Protein AF-A0A950PFK2-F1 (afdb_monomer_lite)

Sequence (98 aa):
MTRTTAALQASEPLFEVSGSAAPLPAPGLSPQDAFIDEACRTLRLPTMRARFMELAEAARAHKYSYKQFLADLLRVECDEREVRRMMRLVRAAKFPRP

pLDDT: mean 82.31, std 20.14, range [37.66, 98.19]

Radius of gyration: 21.43 Å; chains: 1; bounding box: 74×29×62 Å

Secondary structure (DSSP, 8-state):
-------------S----S-----PPTT--HHHHHHHHHHHHTT-HHHHHHHHHHHHHHHHTT--HHHHHHHHHHHHHHHHHHHHHHHHHHHTTPPP-

Structure (mmCIF, N/CA/C/O backbone):
data_AF-A0A950PFK2-F1
#
_entry.id   AF-A0A950PFK2-F1
#
loop_
_atom_site.group_PDB
_atom_site.id
_atom_site.type_symbol
_atom_site.label_atom_id
_atom_site.label_alt_id
_atom_site.label_comp_id
_atom_site.label_asym_id
_atom_site.label_entity_id
_atom_site.label_seq_id
_atom_site.pdbx_PDB_ins_code
_atom_site.Cartn_x
_atom_site.Cartn_y
_atom_site.Cartn_z
_atom_site.occupancy
_atom_site.B_iso_or_equiv
_atom_site.auth_seq_id
_atom_site.auth_comp_id
_atom_site.auth_asym_id
_atom_site.auth_atom_id
_atom_site.pdbx_PDB_model_num
ATOM 1 N N . MET A 1 1 ? 41.198 2.611 -42.142 1.00 46.41 1 MET A N 1
ATOM 2 C CA . MET A 1 1 ? 41.870 2.415 -40.837 1.00 46.41 1 MET A CA 1
ATOM 3 C C . MET A 1 1 ? 41.368 3.549 -39.954 1.00 46.41 1 MET A C 1
ATOM 5 O O . MET A 1 1 ? 41.585 4.676 -40.347 1.00 46.41 1 MET A O 1
ATOM 9 N N . THR A 1 2 ? 40.564 3.399 -38.908 1.00 37.66 2 THR A N 1
ATOM 10 C CA . THR A 1 2 ? 40.299 2.322 -37.943 1.00 37.66 2 THR A CA 1
ATOM 11 C C . THR A 1 2 ? 38.800 2.331 -37.593 1.00 37.66 2 THR A C 1
ATOM 13 O O . THR A 1 2 ? 38.176 3.387 -37.534 1.00 37.66 2 THR A O 1
ATOM 16 N N . ARG A 1 3 ? 38.191 1.148 -37.433 1.00 38.16 3 ARG A N 1
ATOM 17 C CA . ARG A 1 3 ? 36.788 1.013 -37.016 1.00 38.16 3 ARG A CA 1
ATOM 18 C C . ARG A 1 3 ? 36.645 1.399 -35.549 1.00 38.16 3 ARG A C 1
ATOM 20 O O . ARG A 1 3 ? 37.353 0.877 -34.697 1.00 38.16 3 ARG A O 1
ATOM 27 N N . THR A 1 4 ? 35.662 2.248 -35.302 1.00 47.50 4 THR A N 1
ATOM 28 C CA . THR A 1 4 ? 34.966 2.447 -34.036 1.00 47.50 4 THR A CA 1
ATOM 29 C C . THR A 1 4 ? 34.529 1.113 -33.431 1.00 47.50 4 THR A C 1
ATOM 31 O O . THR A 1 4 ? 33.744 0.387 -34.036 1.00 47.50 4 THR A O 1
ATOM 34 N N . THR A 1 5 ? 34.975 0.828 -32.212 1.00 45.16 5 THR A N 1
ATOM 35 C CA . THR A 1 5 ? 34.327 -0.133 -31.310 1.00 45.16 5 THR A CA 1
ATOM 36 C C . THR A 1 5 ? 34.235 0.506 -29.935 1.00 45.16 5 THR A C 1
ATOM 38 O O . THR A 1 5 ? 35.132 0.373 -29.106 1.00 45.16 5 THR A O 1
ATOM 41 N N . ALA A 1 6 ? 33.144 1.239 -29.714 1.00 42.12 6 ALA A N 1
ATOM 42 C CA . ALA A 1 6 ? 32.667 1.547 -28.377 1.00 42.12 6 ALA A CA 1
ATOM 43 C C . ALA A 1 6 ? 32.117 0.238 -27.797 1.00 42.12 6 ALA A C 1
ATOM 45 O O . ALA A 1 6 ? 31.006 -0.184 -28.121 1.00 42.12 6 ALA A O 1
ATOM 46 N N . ALA A 1 7 ? 32.945 -0.456 -27.021 1.00 44.84 7 ALA A N 1
ATOM 47 C CA . ALA A 1 7 ? 32.514 -1.600 -26.243 1.00 44.84 7 ALA A CA 1
ATOM 48 C C . ALA A 1 7 ? 31.564 -1.096 -25.150 1.00 44.84 7 ALA A C 1
ATOM 50 O O . ALA A 1 7 ? 31.982 -0.471 -24.180 1.00 44.84 7 ALA A O 1
ATOM 51 N N . LEU A 1 8 ? 30.273 -1.294 -25.415 1.00 49.69 8 LEU A N 1
ATOM 52 C CA . LEU A 1 8 ? 29.213 -1.656 -24.481 1.00 49.69 8 LEU A CA 1
ATOM 53 C C . LEU A 1 8 ? 29.620 -1.532 -22.999 1.00 49.69 8 LEU A C 1
ATOM 55 O O . LEU A 1 8 ? 30.195 -2.453 -22.422 1.00 49.69 8 LEU A O 1
ATOM 59 N N . GLN A 1 9 ? 29.290 -0.394 -22.382 1.00 46.47 9 GLN A N 1
ATOM 60 C CA . GLN A 1 9 ? 29.175 -0.309 -20.930 1.00 46.47 9 GLN A CA 1
ATOM 61 C C . GLN A 1 9 ? 28.111 -1.324 -20.511 1.00 46.47 9 GLN A C 1
ATOM 63 O O . GLN A 1 9 ? 26.917 -1.103 -20.715 1.00 46.47 9 GLN A O 1
ATOM 68 N N . ALA A 1 10 ? 28.552 -2.455 -19.964 1.00 49.09 10 ALA A N 1
ATOM 69 C CA . ALA A 1 10 ? 27.714 -3.265 -19.106 1.00 49.09 10 ALA A CA 1
ATOM 70 C C . ALA A 1 10 ? 27.257 -2.336 -17.978 1.00 49.09 10 ALA A C 1
ATOM 72 O O . ALA A 1 10 ? 28.059 -1.864 -17.175 1.00 49.09 10 ALA A O 1
ATOM 73 N N . SER A 1 11 ? 25.982 -1.967 -18.006 1.00 56.03 11 SER A N 1
ATOM 74 C CA . SER A 1 11 ? 25.346 -1.250 -16.918 1.00 56.03 11 SER A CA 1
ATOM 75 C C . SER A 1 11 ? 25.355 -2.177 -15.709 1.00 56.03 11 SER A C 1
ATOM 77 O O . SER A 1 11 ? 24.517 -3.074 -15.611 1.00 56.03 11 SER A O 1
ATOM 79 N N . GLU A 1 12 ? 26.339 -1.980 -14.837 1.00 57.91 12 GLU A N 1
ATOM 80 C CA . GLU A 1 12 ? 26.338 -2.464 -13.460 1.00 57.91 12 GLU A CA 1
ATOM 81 C C . GLU A 1 12 ? 24.928 -2.276 -12.873 1.00 57.91 12 GLU A C 1
ATOM 83 O O . GLU A 1 12 ? 24.366 -1.174 -12.975 1.00 57.91 12 GLU A O 1
ATOM 88 N N . PRO A 1 13 ? 24.297 -3.311 -12.297 1.00 47.31 13 PRO A N 1
ATOM 89 C CA . PRO A 1 13 ? 23.014 -3.121 -11.653 1.00 47.31 13 PRO A CA 1
ATOM 90 C C . PRO A 1 13 ? 23.242 -2.238 -10.422 1.00 47.31 13 PRO A C 1
ATOM 92 O O . PRO A 1 13 ? 23.874 -2.650 -9.457 1.00 47.31 13 PRO A O 1
ATOM 95 N N . LEU A 1 14 ? 22.680 -1.026 -10.427 1.00 51.69 14 LEU A N 1
ATOM 96 C CA . LEU A 1 14 ? 22.691 -0.073 -9.300 1.00 51.69 14 LEU A CA 1
ATOM 97 C C . LEU A 1 14 ? 22.044 -0.613 -8.004 1.00 51.69 14 LEU A C 1
ATOM 99 O O . LEU A 1 14 ? 21.920 0.119 -7.024 1.00 51.69 14 LEU A O 1
ATOM 103 N N . PHE A 1 15 ? 21.606 -1.870 -7.988 1.00 48.50 15 PHE A N 1
ATOM 104 C CA . PHE A 1 15 ? 20.999 -2.513 -6.839 1.00 48.50 15 PHE A CA 1
ATOM 105 C C . PHE A 1 15 ? 21.428 -3.979 -6.783 1.00 48.50 15 PHE A C 1
ATOM 107 O O . PHE A 1 15 ? 20.750 -4.877 -7.283 1.00 48.50 15 PHE A O 1
ATOM 114 N N . GLU A 1 16 ? 22.585 -4.215 -6.174 1.00 46.66 16 GLU A N 1
ATOM 115 C CA . GLU A 1 16 ? 22.931 -5.528 -5.650 1.00 46.66 16 GLU A CA 1
ATOM 116 C C . GLU A 1 16 ? 21.945 -5.801 -4.502 1.00 46.66 16 GLU A C 1
ATOM 118 O O . GLU A 1 16 ? 22.063 -5.230 -3.415 1.00 46.66 16 GLU A O 1
ATOM 123 N N . VAL A 1 17 ? 20.896 -6.592 -4.764 1.00 52.41 17 VAL A N 1
ATOM 124 C CA . VAL A 1 17 ? 19.972 -7.081 -3.728 1.00 52.41 17 VAL A CA 1
ATOM 125 C C . VAL A 1 17 ? 20.776 -8.021 -2.832 1.00 52.41 17 VAL A C 1
ATOM 127 O O . VAL A 1 17 ? 20.765 -9.239 -2.996 1.00 52.41 17 VAL A O 1
ATOM 130 N N . SER A 1 18 ? 21.547 -7.453 -1.912 1.00 53.28 18 SER A N 1
ATOM 131 C CA . SER A 1 18 ? 22.234 -8.217 -0.887 1.00 53.28 18 SER A CA 1
ATOM 132 C C . SER A 1 18 ? 21.190 -8.653 0.133 1.00 53.28 18 SER A C 1
ATOM 134 O O . SER A 1 18 ? 20.719 -7.852 0.940 1.00 53.28 18 SER A O 1
ATOM 136 N N . GLY A 1 19 ? 20.779 -9.920 0.063 1.00 49.28 19 GLY A N 1
ATOM 137 C CA . GLY A 1 19 ? 20.002 -10.539 1.129 1.00 49.28 19 GLY A CA 1
ATOM 138 C C . GLY A 1 19 ? 19.003 -11.585 0.664 1.00 49.28 19 GLY A C 1
ATOM 139 O O . GLY A 1 19 ? 17.925 -11.251 0.187 1.00 49.28 19 GLY A O 1
ATOM 140 N N . SER A 1 20 ? 19.344 -12.838 0.969 1.00 51.00 20 SER A N 1
ATOM 141 C CA . SER A 1 20 ? 18.519 -14.043 0.868 1.00 51.00 20 SER A CA 1
ATOM 142 C C . SER A 1 20 ? 18.222 -14.496 -0.558 1.00 51.00 20 SER A C 1
ATOM 144 O O . SER A 1 20 ? 17.626 -13.774 -1.351 1.00 51.00 20 SER A O 1
ATOM 146 N N . ALA A 1 21 ? 18.610 -15.736 -0.864 1.00 54.59 21 ALA A N 1
ATOM 147 C CA . ALA A 1 21 ? 18.109 -16.454 -2.023 1.00 54.59 21 ALA A CA 1
ATOM 148 C C . ALA A 1 21 ? 16.577 -16.395 -1.974 1.00 54.59 21 ALA A C 1
ATOM 150 O O . ALA A 1 21 ? 15.951 -17.069 -1.153 1.00 54.59 21 ALA A O 1
ATOM 151 N N . ALA A 1 22 ? 15.990 -15.519 -2.794 1.00 55.94 22 ALA A N 1
ATOM 152 C CA . ALA A 1 22 ? 14.552 -15.447 -2.950 1.00 55.94 22 ALA A CA 1
ATOM 153 C C . ALA A 1 22 ? 14.062 -16.876 -3.231 1.00 55.94 22 ALA A C 1
ATOM 155 O O . ALA A 1 22 ? 14.705 -17.581 -4.021 1.00 55.94 22 ALA A O 1
ATOM 156 N N . PRO A 1 23 ? 12.985 -17.335 -2.567 1.00 60.53 23 PRO A N 1
ATOM 157 C CA . PRO A 1 23 ? 12.386 -18.625 -2.873 1.00 60.53 23 PRO A CA 1
ATOM 158 C C . PRO A 1 23 ? 12.257 -18.749 -4.388 1.00 60.53 23 PRO A C 1
ATOM 160 O O . PRO A 1 23 ? 11.841 -17.782 -5.032 1.00 60.53 23 PRO A O 1
ATOM 163 N N . LEU A 1 24 ? 12.665 -19.894 -4.949 1.00 61.66 24 LEU A N 1
ATOM 164 C CA . LEU A 1 24 ? 12.561 -20.132 -6.388 1.00 61.66 24 LEU A CA 1
ATOM 165 C C . LEU A 1 24 ? 11.159 -19.695 -6.836 1.00 61.66 24 LEU A C 1
ATOM 167 O O . LEU A 1 24 ? 10.179 -20.189 -6.263 1.00 61.66 24 LEU A O 1
ATOM 171 N N . PRO A 1 25 ? 11.045 -18.733 -7.770 1.00 62.62 25 PRO A N 1
ATOM 172 C CA . PRO A 1 25 ? 9.746 -18.228 -8.163 1.00 62.62 25 PRO A CA 1
ATOM 173 C C . PRO A 1 25 ? 8.920 -19.400 -8.686 1.00 62.62 25 PRO A C 1
ATOM 175 O O . PRO A 1 25 ? 9.424 -20.251 -9.426 1.00 62.62 25 PRO A O 1
ATOM 178 N N . ALA A 1 26 ? 7.650 -19.461 -8.283 1.00 64.12 26 ALA A N 1
ATOM 179 C CA . ALA A 1 26 ? 6.713 -20.394 -8.890 1.00 64.12 26 ALA A CA 1
ATOM 180 C C . ALA A 1 26 ? 6.761 -20.219 -10.422 1.00 64.12 26 ALA A C 1
ATOM 182 O O . ALA A 1 26 ? 6.927 -19.085 -10.892 1.00 64.12 26 ALA A O 1
ATOM 183 N N . PRO A 1 27 ? 6.646 -21.305 -11.209 1.00 61.94 27 PRO A N 1
ATOM 184 C CA . PRO A 1 27 ? 6.732 -21.215 -12.661 1.00 61.94 27 PRO A CA 1
ATOM 185 C C . PRO A 1 27 ? 5.719 -20.183 -13.179 1.00 61.94 27 PRO A C 1
ATOM 187 O O . PRO A 1 27 ? 4.516 -20.343 -12.989 1.00 61.94 27 PRO A O 1
ATOM 190 N N . GLY A 1 28 ? 6.227 -19.105 -13.786 1.00 70.56 28 GLY A N 1
ATOM 191 C CA . GLY A 1 28 ? 5.428 -17.990 -14.310 1.00 70.56 28 GLY A CA 1
ATOM 192 C C . GLY A 1 28 ? 5.607 -16.632 -13.615 1.00 70.56 28 GLY A C 1
ATOM 193 O O . GLY A 1 28 ? 5.115 -15.647 -14.157 1.00 70.56 28 GLY A O 1
ATOM 194 N N . LEU A 1 29 ?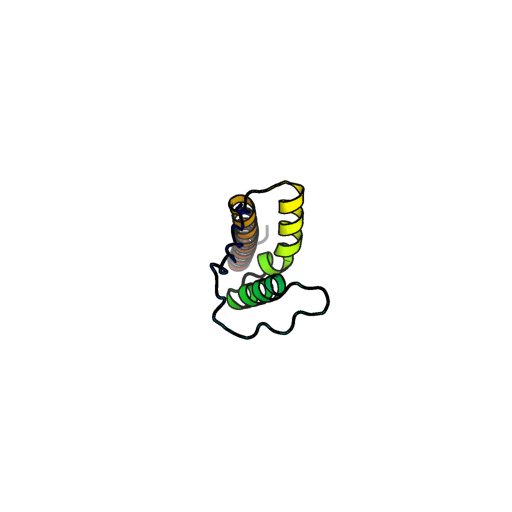 6.309 -16.535 -12.475 1.00 71.56 29 LEU A N 1
ATOM 195 C CA . LEU A 1 29 ? 6.610 -15.247 -11.819 1.00 71.56 29 LEU A CA 1
ATOM 196 C C . LEU A 1 29 ? 8.050 -14.789 -12.077 1.00 71.56 29 LEU A C 1
ATOM 198 O O . LEU A 1 29 ? 8.976 -15.603 -12.096 1.00 71.56 29 LEU A O 1
ATOM 202 N N . SER A 1 30 ? 8.256 -13.476 -12.224 1.00 86.94 30 SER A N 1
ATOM 203 C CA . SER A 1 30 ? 9.612 -12.927 -12.286 1.00 86.94 30 SER A CA 1
ATOM 204 C C . SER A 1 30 ? 10.286 -12.963 -10.901 1.00 86.94 30 SER A C 1
ATOM 206 O O . SER A 1 30 ? 9.597 -12.917 -9.874 1.00 86.94 30 SER A O 1
ATOM 208 N N . PRO A 1 31 ? 11.631 -13.006 -10.823 1.00 88.00 31 PRO A N 1
ATOM 209 C CA . PRO A 1 31 ? 12.346 -12.876 -9.551 1.00 88.00 31 PRO A CA 1
ATOM 210 C C . PRO A 1 31 ? 11.992 -11.586 -8.795 1.00 88.00 31 PRO A C 1
ATOM 212 O O . PRO A 1 31 ? 11.971 -11.576 -7.565 1.00 88.00 31 PRO A O 1
ATOM 215 N N . GLN A 1 32 ? 11.681 -10.508 -9.522 1.00 90.12 32 GLN A N 1
ATOM 216 C CA . GLN A 1 32 ? 11.240 -9.244 -8.938 1.00 90.12 32 GLN A CA 1
ATOM 217 C C . GLN A 1 32 ? 9.869 -9.387 -8.268 1.00 90.12 32 GLN A C 1
ATOM 219 O O . GLN A 1 32 ? 9.700 -8.914 -7.148 1.00 90.12 32 GLN A O 1
ATOM 224 N N . ASP A 1 33 ? 8.919 -10.087 -8.894 1.00 91.69 33 ASP A N 1
ATOM 225 C CA . ASP A 1 33 ? 7.582 -10.303 -8.323 1.00 91.69 33 ASP A CA 1
ATOM 226 C C . ASP A 1 33 ? 7.647 -11.145 -7.046 1.00 91.69 33 ASP A C 1
ATOM 228 O O . ASP A 1 33 ? 6.978 -10.834 -6.060 1.00 91.69 33 ASP A O 1
ATOM 232 N N . ALA A 1 34 ? 8.495 -12.179 -7.035 1.00 90.81 34 ALA A N 1
ATOM 233 C CA . ALA A 1 34 ? 8.725 -13.005 -5.851 1.00 90.81 34 ALA A CA 1
ATOM 234 C C . ALA A 1 34 ? 9.335 -12.193 -4.696 1.00 90.81 34 ALA A C 1
ATOM 236 O O . ALA A 1 34 ? 8.899 -12.316 -3.550 1.00 90.81 34 ALA A O 1
ATOM 237 N N . PHE A 1 35 ? 10.305 -11.324 -4.996 1.00 93.62 35 PHE A N 1
ATOM 238 C CA . PHE A 1 35 ? 10.888 -10.422 -4.004 1.00 93.62 35 PHE A CA 1
ATOM 239 C C . PHE A 1 35 ? 9.864 -9.409 -3.474 1.00 93.62 35 PHE A C 1
ATOM 241 O O . PHE A 1 35 ? 9.794 -9.192 -2.266 1.00 93.62 35 PHE A O 1
ATOM 248 N N . ILE A 1 36 ? 9.044 -8.814 -4.348 1.00 94.25 36 ILE A N 1
ATOM 249 C CA . ILE A 1 36 ? 7.988 -7.871 -3.951 1.00 94.25 36 ILE A CA 1
ATOM 250 C C . ILE A 1 36 ? 6.973 -8.559 -3.035 1.00 94.25 36 ILE A C 1
ATOM 252 O O . ILE A 1 36 ? 6.629 -8.006 -1.990 1.00 94.25 36 ILE A O 1
ATOM 256 N N . ASP A 1 37 ? 6.516 -9.763 -3.385 1.00 94.56 37 ASP A N 1
ATOM 257 C CA . ASP A 1 37 ? 5.585 -10.546 -2.568 1.00 94.56 37 ASP A CA 1
ATOM 258 C C . ASP A 1 37 ? 6.158 -10.815 -1.165 1.00 94.56 37 ASP A C 1
ATOM 260 O O . ASP A 1 37 ? 5.479 -10.575 -0.160 1.00 94.56 37 ASP A O 1
ATOM 264 N N . GLU A 1 38 ? 7.426 -11.226 -1.078 1.00 95.50 38 GLU A N 1
ATOM 265 C CA . GLU A 1 38 ? 8.097 -11.495 0.196 1.00 95.50 38 GLU A CA 1
ATOM 266 C C . GLU A 1 38 ? 8.349 -10.229 1.030 1.00 95.50 38 GLU A C 1
ATOM 268 O O . GLU A 1 38 ? 8.062 -10.194 2.234 1.00 95.50 38 GLU A O 1
ATOM 273 N N . ALA A 1 39 ? 8.797 -9.143 0.397 1.00 95.81 39 ALA A N 1
ATOM 274 C CA . ALA A 1 39 ? 8.941 -7.845 1.047 1.00 95.81 39 ALA A CA 1
ATOM 275 C C . ALA A 1 39 ? 7.594 -7.353 1.600 1.00 95.81 39 ALA A C 1
ATOM 277 O O . ALA A 1 39 ? 7.518 -6.871 2.734 1.00 95.81 39 ALA A O 1
ATOM 278 N N . CYS A 1 40 ? 6.503 -7.538 0.850 1.00 97.19 40 CYS A N 1
ATOM 279 C CA . CYS A 1 40 ? 5.168 -7.166 1.303 1.00 97.19 40 CYS A CA 1
ATOM 280 C C . CYS A 1 40 ? 4.687 -8.022 2.486 1.00 97.19 40 CYS A C 1
ATOM 282 O O . CYS A 1 40 ? 3.999 -7.494 3.364 1.00 97.19 40 CYS A O 1
ATOM 284 N N . ARG A 1 41 ? 5.057 -9.311 2.568 1.00 96.56 41 ARG A N 1
ATOM 285 C CA . ARG A 1 41 ? 4.804 -10.129 3.771 1.00 96.56 41 ARG A CA 1
ATOM 286 C C . ARG A 1 41 ? 5.561 -9.582 4.978 1.00 96.56 41 ARG A C 1
ATOM 288 O O . ARG A 1 41 ? 4.944 -9.335 6.015 1.00 96.56 41 ARG A O 1
ATOM 295 N N . THR A 1 42 ? 6.861 -9.336 4.819 1.00 97.69 42 THR A N 1
ATOM 296 C CA . THR A 1 42 ? 7.749 -8.822 5.876 1.00 97.69 42 THR A CA 1
ATOM 297 C C . THR A 1 42 ? 7.254 -7.483 6.431 1.00 97.69 42 THR A C 1
ATOM 299 O O . THR A 1 42 ? 7.127 -7.309 7.643 1.00 97.69 42 THR A O 1
ATOM 302 N N . LEU A 1 43 ? 6.888 -6.553 5.546 1.00 97.06 43 LEU A N 1
ATOM 303 C CA . LEU A 1 43 ? 6.410 -5.213 5.904 1.00 97.06 43 LEU A CA 1
ATOM 304 C C . LEU A 1 43 ? 4.919 -5.167 6.268 1.00 97.06 43 LEU A C 1
ATOM 306 O O . LEU A 1 43 ? 4.401 -4.117 6.656 1.00 97.06 43 LEU A O 1
ATOM 310 N N . ARG A 1 44 ? 4.217 -6.303 6.167 1.00 97.06 44 ARG A N 1
ATOM 311 C CA . ARG A 1 44 ? 2.774 -6.426 6.407 1.00 97.06 44 ARG A CA 1
ATOM 312 C C . ARG A 1 44 ? 1.962 -5.463 5.538 1.00 97.06 44 ARG A C 1
ATOM 314 O O . ARG A 1 44 ? 1.113 -4.741 6.057 1.00 97.06 44 ARG A O 1
ATOM 321 N N . LEU A 1 45 ? 2.203 -5.458 4.230 1.00 97.62 45 LEU A N 1
ATOM 322 C CA . LEU A 1 45 ? 1.495 -4.647 3.231 1.00 97.62 45 LEU A CA 1
ATOM 323 C C . LEU A 1 45 ? 0.490 -5.519 2.448 1.00 97.62 45 LEU A C 1
ATOM 325 O O . LEU A 1 45 ? 0.744 -5.865 1.292 1.00 97.62 45 LEU A O 1
ATOM 329 N N . PRO A 1 46 ? -0.610 -5.989 3.076 1.00 96.88 46 PRO A N 1
ATOM 330 C CA . PRO A 1 46 ? -1.494 -6.986 2.478 1.00 96.88 46 PRO A CA 1
ATOM 331 C C . PRO A 1 46 ? -2.226 -6.488 1.230 1.00 96.88 46 PRO A C 1
ATOM 333 O O . PRO A 1 46 ? -2.475 -7.292 0.334 1.00 96.88 46 PRO A O 1
ATOM 336 N N . THR A 1 47 ? -2.579 -5.202 1.159 1.00 97.75 47 THR A N 1
ATOM 337 C CA . THR A 1 47 ? -3.344 -4.662 0.032 1.00 97.75 47 THR A CA 1
ATOM 338 C C . THR A 1 47 ? -2.435 -4.482 -1.177 1.00 97.75 47 THR A C 1
ATOM 340 O O . THR A 1 47 ? -2.769 -4.948 -2.263 1.00 97.75 47 THR A O 1
ATOM 343 N N . MET A 1 48 ? -1.245 -3.905 -0.984 1.00 96.94 48 MET A N 1
ATOM 344 C CA . MET A 1 48 ? -0.215 -3.847 -2.028 1.00 96.94 48 MET A CA 1
ATOM 345 C C . MET A 1 48 ? 0.148 -5.242 -2.535 1.00 96.94 48 MET A C 1
ATOM 347 O O . MET A 1 48 ? 0.141 -5.460 -3.744 1.00 96.94 48 MET A O 1
ATOM 351 N N . ARG A 1 49 ? 0.379 -6.209 -1.635 1.00 96.12 49 ARG A N 1
ATOM 352 C CA . ARG A 1 49 ? 0.689 -7.601 -2.004 1.00 96.12 49 ARG A CA 1
ATOM 353 C C . ARG A 1 49 ? -0.352 -8.209 -2.944 1.00 96.12 49 ARG A C 1
ATOM 355 O O . ARG A 1 49 ? 0.004 -8.929 -3.866 1.00 96.12 49 ARG A O 1
ATOM 362 N N . ALA A 1 50 ? -1.632 -7.928 -2.709 1.00 96.44 50 ALA A N 1
ATOM 363 C CA . ALA A 1 50 ? -2.722 -8.465 -3.516 1.00 96.44 50 ALA A CA 1
ATOM 364 C C . ALA A 1 50 ? -2.914 -7.741 -4.860 1.00 96.44 50 ALA A C 1
ATOM 366 O O . ALA A 1 50 ? -3.520 -8.309 -5.763 1.00 96.44 50 ALA A O 1
ATOM 367 N N . ARG A 1 51 ? -2.449 -6.490 -4.993 1.00 95.88 51 ARG A N 1
ATOM 368 C CA . ARG A 1 51 ? -2.808 -5.605 -6.118 1.00 95.88 51 ARG A CA 1
ATOM 369 C C . ARG A 1 51 ? -1.627 -5.145 -6.975 1.00 95.88 51 ARG A C 1
ATOM 371 O O . ARG A 1 51 ? -1.860 -4.549 -8.022 1.00 95.88 51 ARG A O 1
ATOM 378 N N . PHE A 1 52 ? -0.376 -5.386 -6.575 1.00 95.75 52 PHE A N 1
ATOM 379 C CA . PHE A 1 52 ? 0.774 -4.771 -7.252 1.00 95.75 52 PHE A CA 1
ATOM 380 C C . PHE A 1 52 ? 0.917 -5.169 -8.726 1.00 95.75 52 PHE A C 1
ATOM 382 O O . PHE A 1 52 ? 1.264 -4.314 -9.536 1.00 95.75 52 PHE A O 1
ATOM 389 N N . MET A 1 53 ? 0.600 -6.418 -9.081 1.00 94.81 53 MET A N 1
ATOM 390 C CA . MET A 1 53 ? 0.641 -6.897 -10.469 1.00 94.81 53 MET A CA 1
ATOM 391 C C . MET A 1 53 ? -0.377 -6.166 -11.350 1.00 94.81 53 MET A C 1
ATOM 393 O O . MET A 1 53 ? -0.024 -5.628 -12.397 1.00 94.81 53 MET A O 1
ATOM 397 N N . GLU A 1 54 ? -1.622 -6.065 -10.880 1.00 94.94 54 GLU A N 1
ATOM 398 C CA . GLU A 1 54 ? -2.698 -5.342 -11.569 1.00 94.94 54 GLU A CA 1
ATOM 399 C C . GLU A 1 54 ? -2.352 -3.856 -11.739 1.00 94.94 54 GLU A C 1
ATOM 401 O O . GLU A 1 54 ? -2.494 -3.289 -12.821 1.00 94.94 54 GLU A O 1
ATOM 406 N N . LEU A 1 55 ? -1.832 -3.219 -10.685 1.00 95.06 55 LEU A N 1
ATOM 407 C CA . LEU A 1 55 ? -1.425 -1.815 -10.737 1.00 95.06 55 LEU A CA 1
ATOM 408 C C . LEU A 1 55 ? -0.221 -1.595 -11.662 1.00 95.06 55 LEU A C 1
ATOM 410 O O . LEU A 1 55 ? -0.142 -0.557 -12.316 1.00 95.06 55 LEU A O 1
ATOM 414 N N . ALA A 1 56 ? 0.698 -2.559 -11.761 1.00 95.06 56 ALA A N 1
ATOM 415 C CA . ALA A 1 56 ? 1.824 -2.498 -12.691 1.00 95.06 56 ALA A CA 1
ATOM 416 C C .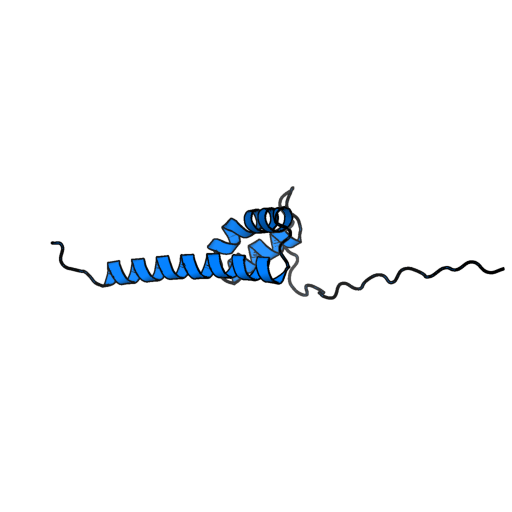 ALA A 1 56 ? 1.363 -2.643 -14.151 1.00 95.06 56 ALA A C 1
ATOM 418 O O . ALA A 1 56 ? 1.872 -1.960 -15.042 1.00 95.06 56 ALA A O 1
ATOM 419 N N . GLU A 1 57 ? 0.376 -3.498 -14.418 1.00 95.06 57 GLU A N 1
ATOM 420 C CA . GLU A 1 57 ? -0.274 -3.604 -15.727 1.00 95.06 57 GLU A CA 1
ATOM 421 C C . GLU A 1 57 ? -1.001 -2.314 -16.112 1.00 95.06 57 GLU A C 1
ATOM 423 O O . GLU A 1 57 ? -0.765 -1.786 -17.202 1.00 95.06 57 GLU A O 1
ATOM 428 N N . ALA A 1 58 ? -1.793 -1.748 -15.198 1.00 94.69 58 ALA A N 1
ATOM 429 C CA . ALA A 1 58 ? -2.473 -0.473 -15.408 1.00 94.69 58 ALA A CA 1
ATOM 430 C C . ALA A 1 58 ? -1.476 0.672 -15.653 1.00 94.69 58 ALA A C 1
ATOM 432 O O . ALA A 1 58 ? -1.626 1.442 -16.602 1.00 94.69 58 ALA A O 1
ATOM 433 N N . ALA A 1 59 ? -0.404 0.751 -14.860 1.00 95.88 59 ALA A N 1
ATOM 434 C CA . ALA A 1 59 ? 0.647 1.750 -15.029 1.00 95.88 59 ALA A CA 1
ATOM 435 C C . ALA A 1 59 ? 1.325 1.656 -16.406 1.00 95.88 59 ALA A C 1
ATOM 437 O O . ALA A 1 59 ? 1.578 2.686 -17.036 1.00 95.88 59 ALA A O 1
ATOM 438 N N . ARG A 1 60 ? 1.576 0.435 -16.904 1.00 95.38 60 ARG A N 1
ATOM 439 C CA . ARG A 1 60 ? 2.109 0.212 -18.259 1.00 95.38 60 ARG A CA 1
ATOM 440 C C . ARG A 1 60 ? 1.126 0.671 -19.334 1.00 95.38 60 ARG A C 1
ATOM 442 O O . ARG A 1 60 ? 1.534 1.381 -20.252 1.00 95.38 60 ARG A O 1
ATOM 449 N N . ALA A 1 61 ? -0.152 0.313 -19.207 1.00 96.25 61 ALA A N 1
ATOM 450 C CA . ALA A 1 61 ? -1.189 0.694 -20.166 1.00 96.25 61 ALA A CA 1
ATOM 451 C C . ALA A 1 61 ? -1.387 2.219 -20.237 1.00 96.25 61 ALA A C 1
ATOM 453 O O . ALA A 1 61 ? -1.500 2.787 -21.324 1.00 96.25 61 ALA A O 1
ATOM 454 N N . HIS A 1 62 ? -1.358 2.895 -19.087 1.00 95.06 62 HIS A N 1
ATOM 455 C CA . HIS A 1 62 ? -1.579 4.337 -18.972 1.00 95.06 62 HIS A CA 1
ATOM 456 C C . HIS A 1 62 ? -0.295 5.181 -19.012 1.00 95.06 62 HIS A C 1
ATOM 458 O O . HIS A 1 62 ? -0.360 6.395 -18.820 1.00 95.06 62 HIS A O 1
ATOM 464 N N . LYS A 1 63 ? 0.867 4.571 -19.291 1.00 94.81 63 LYS A N 1
ATOM 465 C CA . LYS A 1 63 ? 2.180 5.243 -19.372 1.00 94.81 63 LYS A CA 1
ATOM 466 C C . LYS A 1 63 ? 2.512 6.078 -18.130 1.00 94.81 63 LYS A C 1
ATOM 468 O O . LYS A 1 63 ? 2.997 7.205 -18.235 1.00 94.81 63 LYS A O 1
ATOM 473 N N . TYR A 1 64 ? 2.242 5.536 -16.948 1.00 96.94 64 TYR A N 1
ATOM 474 C CA . TYR A 1 64 ? 2.564 6.215 -15.699 1.00 96.94 64 TYR A CA 1
ATOM 475 C C . TYR A 1 64 ? 4.071 6.406 -15.546 1.00 96.94 64 TYR A C 1
ATOM 477 O O . TYR A 1 64 ? 4.875 5.537 -15.883 1.00 96.94 64 TYR A O 1
ATOM 485 N N . SER A 1 65 ? 4.459 7.539 -14.966 1.00 97.00 65 SER A N 1
ATOM 486 C CA . SER A 1 65 ? 5.808 7.693 -14.430 1.00 97.00 65 SER A CA 1
ATOM 487 C C . SER A 1 65 ? 6.026 6.744 -13.246 1.00 97.00 65 SER A C 1
ATOM 489 O O . SER A 1 65 ? 5.087 6.403 -12.521 1.00 97.00 65 SER A O 1
ATOM 491 N N . TYR A 1 66 ? 7.284 6.384 -12.975 1.00 95.25 66 TYR A N 1
ATOM 492 C CA . TYR A 1 66 ? 7.634 5.549 -11.818 1.00 95.25 66 TYR A CA 1
ATOM 493 C C . TYR A 1 66 ? 7.099 6.113 -10.492 1.00 95.25 66 TYR A C 1
ATOM 495 O O . TYR A 1 66 ? 6.648 5.362 -9.631 1.00 95.25 66 TYR A O 1
ATOM 503 N N . LYS A 1 67 ? 7.094 7.447 -10.341 1.00 97.38 67 LYS A N 1
ATOM 504 C CA . LYS A 1 67 ? 6.567 8.114 -9.142 1.00 97.38 67 LYS A CA 1
ATOM 505 C C . LYS A 1 67 ? 5.047 7.991 -9.022 1.00 97.38 67 LYS A C 1
ATOM 507 O O . LYS A 1 67 ? 4.563 7.818 -7.911 1.00 97.38 67 LYS A O 1
ATOM 512 N N . GLN A 1 68 ? 4.309 8.066 -10.131 1.00 97.25 68 GLN A N 1
ATOM 513 C CA . GLN A 1 68 ? 2.851 7.879 -10.129 1.00 97.25 68 GLN A CA 1
ATOM 514 C C . GLN A 1 68 ? 2.484 6.452 -9.730 1.00 97.25 68 GLN A C 1
ATOM 516 O O . GLN A 1 68 ? 1.684 6.265 -8.822 1.00 97.25 68 GLN A O 1
ATOM 521 N N . PHE A 1 69 ? 3.143 5.458 -10.328 1.00 96.06 69 PHE A N 1
ATOM 522 C CA . PHE A 1 69 ? 2.949 4.056 -9.960 1.00 96.06 69 PHE A CA 1
ATOM 523 C C . PHE A 1 69 ? 3.205 3.805 -8.464 1.00 96.06 69 PHE A C 1
ATOM 525 O O . PHE A 1 69 ? 2.372 3.208 -7.782 1.00 96.06 69 PHE A O 1
ATOM 532 N N . LEU A 1 70 ? 4.323 4.312 -7.931 1.00 96.00 70 LEU A N 1
ATOM 533 C CA . LEU A 1 70 ? 4.645 4.162 -6.511 1.00 96.00 70 LEU A CA 1
ATOM 534 C C . LEU A 1 70 ? 3.628 4.874 -5.606 1.00 96.00 70 LEU A C 1
ATOM 536 O O . LEU A 1 70 ? 3.240 4.333 -4.571 1.00 96.00 70 LEU A O 1
ATOM 540 N N . ALA A 1 71 ? 3.189 6.076 -5.986 1.00 97.38 71 ALA A N 1
ATOM 541 C CA . ALA A 1 71 ? 2.189 6.820 -5.229 1.00 97.38 71 ALA A CA 1
ATOM 542 C C . ALA A 1 71 ? 0.845 6.079 -5.175 1.00 97.38 71 ALA A C 1
ATOM 544 O O . ALA A 1 71 ? 0.221 6.038 -4.118 1.00 97.38 71 ALA A O 1
ATOM 545 N N . ASP A 1 72 ? 0.422 5.468 -6.281 1.00 96.06 72 ASP A N 1
ATOM 546 C CA . ASP A 1 72 ? -0.846 4.742 -6.354 1.00 96.06 72 ASP A CA 1
ATOM 547 C C . ASP A 1 72 ? -0.819 3.456 -5.521 1.00 96.06 72 ASP A C 1
ATOM 549 O O . ASP A 1 72 ? -1.765 3.193 -4.778 1.00 96.06 72 ASP A O 1
ATOM 553 N N . LEU A 1 73 ? 0.292 2.711 -5.550 1.00 96.62 73 LEU A N 1
ATOM 554 C CA . LEU A 1 73 ? 0.499 1.556 -4.670 1.00 96.62 73 LEU A CA 1
ATOM 555 C C . LEU A 1 73 ? 0.358 1.924 -3.188 1.00 96.62 73 LEU A C 1
ATOM 557 O O . LEU A 1 73 ? -0.375 1.268 -2.446 1.00 96.62 73 LEU A O 1
ATOM 561 N N . LEU A 1 74 ? 1.057 2.979 -2.761 1.00 96.56 74 LEU A N 1
ATOM 562 C CA . LEU A 1 74 ? 1.043 3.422 -1.368 1.00 96.56 74 LEU A CA 1
ATOM 563 C C . LEU A 1 74 ? -0.322 3.981 -0.961 1.00 96.56 74 LEU A C 1
ATOM 565 O O . LEU A 1 74 ? -0.764 3.737 0.160 1.00 96.56 74 LEU A O 1
ATOM 569 N N . ARG A 1 75 ? -1.006 4.693 -1.865 1.00 97.44 75 ARG A N 1
ATOM 570 C CA . ARG A 1 75 ? -2.352 5.217 -1.615 1.00 97.44 75 ARG A CA 1
ATOM 571 C C . ARG A 1 75 ? -3.336 4.087 -1.330 1.00 97.44 75 ARG A C 1
ATOM 573 O O . ARG A 1 75 ? -3.979 4.107 -0.290 1.00 97.44 75 ARG A O 1
ATOM 580 N N . VAL A 1 76 ? -3.374 3.062 -2.183 1.00 97.62 76 VAL A N 1
ATOM 581 C CA . VAL A 1 76 ? -4.273 1.906 -2.012 1.00 97.62 76 VAL A CA 1
ATOM 582 C C . VAL A 1 76 ? -4.055 1.202 -0.666 1.00 97.62 76 VAL A C 1
ATOM 584 O O . VAL A 1 76 ? -5.015 0.809 -0.002 1.00 97.62 76 VAL A O 1
ATOM 587 N N . GLU A 1 77 ? -2.806 1.051 -0.225 1.00 98.19 77 GLU A N 1
ATOM 588 C CA . GLU A 1 77 ? -2.517 0.463 1.088 1.00 98.19 77 GLU A CA 1
ATOM 589 C C . GLU A 1 77 ? -2.965 1.364 2.247 1.00 98.19 77 GLU A C 1
ATOM 591 O O . GLU A 1 77 ? -3.552 0.871 3.215 1.00 98.19 77 GLU A O 1
ATOM 596 N N . CYS A 1 78 ? -2.696 2.670 2.164 1.00 98.00 78 CYS A N 1
ATOM 597 C CA . CYS A 1 78 ? -3.094 3.646 3.177 1.00 98.00 78 CYS A CA 1
ATOM 598 C C . CYS A 1 78 ? -4.616 3.728 3.324 1.00 98.00 78 CYS A C 1
ATOM 600 O O . CYS A 1 78 ? -5.114 3.618 4.446 1.00 98.00 78 CYS A O 1
ATOM 602 N N . ASP A 1 79 ? -5.338 3.836 2.210 1.00 98.12 79 ASP A N 1
ATOM 603 C CA . ASP A 1 79 ? -6.796 3.960 2.183 1.00 98.12 79 ASP A CA 1
ATOM 604 C C . ASP A 1 79 ? -7.453 2.727 2.826 1.00 98.12 79 ASP A C 1
ATOM 606 O O . ASP A 1 79 ? -8.280 2.835 3.733 1.00 98.12 79 ASP A O 1
ATOM 610 N N . GLU A 1 80 ? -7.016 1.520 2.454 1.00 97.81 80 GLU A N 1
ATOM 611 C CA . GLU A 1 80 ? -7.559 0.277 3.014 1.00 97.81 80 GLU A CA 1
ATOM 612 C C . GLU A 1 80 ? -7.240 0.123 4.516 1.00 97.81 80 GLU A C 1
ATOM 614 O O . GLU A 1 80 ? -8.019 -0.439 5.296 1.00 97.81 80 GLU A O 1
ATOM 619 N N . ARG A 1 81 ? -6.087 0.629 4.970 1.00 97.12 81 ARG A N 1
ATOM 620 C CA . ARG A 1 81 ? -5.744 0.672 6.401 1.00 97.12 81 ARG A CA 1
ATOM 621 C C . ARG A 1 81 ? -6.596 1.681 7.160 1.00 97.12 81 ARG A C 1
ATOM 623 O O . ARG A 1 81 ? -6.969 1.401 8.305 1.00 97.12 81 ARG A 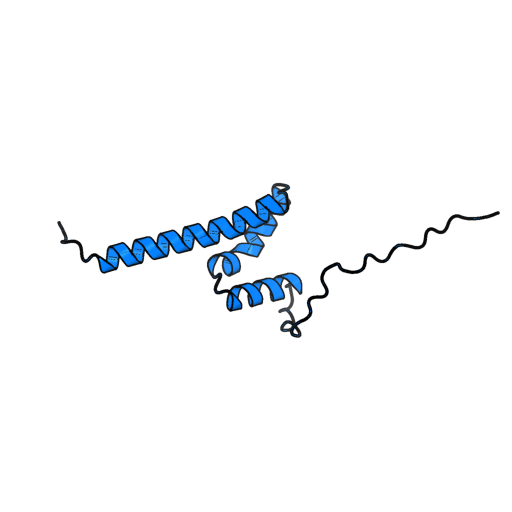O 1
ATOM 630 N N . GLU A 1 82 ? -6.907 2.819 6.552 1.00 97.94 82 GLU A N 1
ATOM 631 C CA . GLU A 1 82 ? -7.789 3.832 7.120 1.00 97.94 82 GLU A CA 1
ATOM 632 C C . GLU A 1 82 ? -9.210 3.290 7.282 1.00 97.94 82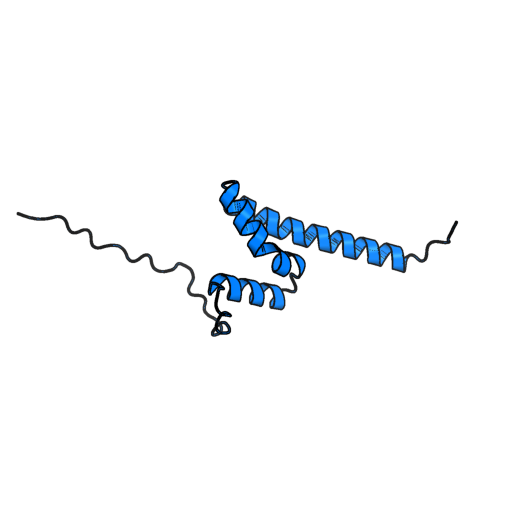 GLU A C 1
ATOM 634 O O . GLU A 1 82 ? -9.739 3.315 8.395 1.00 97.94 82 GLU A O 1
ATOM 639 N N . VAL A 1 83 ? -9.770 2.663 6.246 1.00 97.75 83 VAL A N 1
ATOM 640 C CA . VAL A 1 83 ? -11.083 1.999 6.304 1.00 97.75 83 VAL A CA 1
ATOM 641 C C . VAL A 1 83 ? -11.124 0.963 7.433 1.00 97.75 83 VAL A C 1
ATOM 643 O O . VAL A 1 83 ? -12.010 0.997 8.296 1.00 97.75 83 VAL A O 1
ATOM 646 N N . ARG A 1 84 ? -10.119 0.079 7.518 1.00 96.75 84 ARG A N 1
ATOM 647 C CA . ARG A 1 84 ? -10.015 -0.913 8.606 1.00 96.75 84 ARG A CA 1
ATOM 648 C C . ARG A 1 84 ? -9.870 -0.267 9.984 1.00 96.75 84 ARG A C 1
ATOM 650 O O . ARG A 1 84 ? -10.373 -0.806 10.975 1.00 96.75 84 ARG A O 1
ATOM 657 N N . ARG A 1 85 ? -9.172 0.867 10.095 1.00 97.31 85 ARG A N 1
ATOM 658 C CA . ARG A 1 85 ? -9.073 1.636 11.345 1.00 97.31 85 ARG A CA 1
ATOM 659 C C . ARG A 1 85 ? -10.435 2.207 11.731 1.00 97.31 85 ARG A C 1
ATOM 661 O O . ARG A 1 85 ? -10.853 1.989 12.866 1.00 97.31 85 ARG A O 1
ATOM 668 N N . MET A 1 86 ? -11.134 2.855 10.804 1.00 97.75 86 MET A N 1
ATOM 669 C CA . MET A 1 86 ? -12.463 3.424 11.029 1.00 97.75 86 MET A CA 1
ATOM 670 C C . MET A 1 86 ? -13.461 2.351 11.475 1.00 97.75 86 MET A C 1
ATOM 672 O O . MET A 1 86 ? -14.106 2.512 12.508 1.00 97.75 86 MET A O 1
ATOM 676 N N . MET A 1 87 ? -13.522 1.205 10.787 1.00 96.62 87 MET A N 1
ATOM 677 C CA . MET A 1 87 ? -14.412 0.097 11.165 1.00 96.62 87 MET A CA 1
ATOM 678 C C . MET A 1 87 ? -14.132 -0.439 12.575 1.00 96.62 87 MET A C 1
AT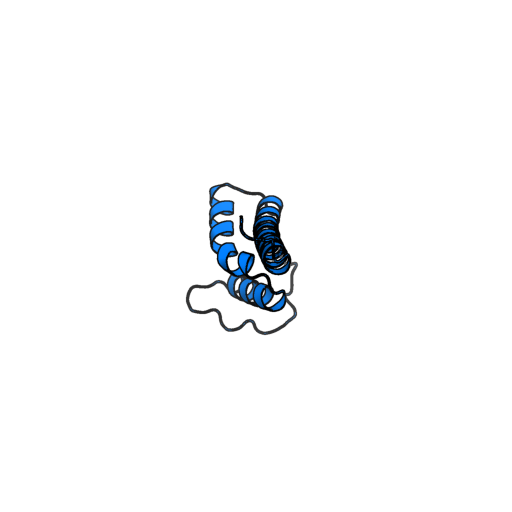OM 680 O O . MET A 1 87 ? -15.066 -0.737 13.321 1.00 96.62 87 MET A O 1
ATOM 684 N N . ARG A 1 88 ? -12.855 -0.563 12.968 1.00 96.56 88 ARG A N 1
ATOM 685 C CA . ARG A 1 88 ? -12.492 -0.975 14.334 1.00 96.56 88 ARG A CA 1
ATOM 686 C C . ARG A 1 88 ? -12.935 0.054 15.370 1.00 96.56 88 ARG A C 1
ATOM 688 O O . ARG A 1 88 ? -13.457 -0.347 16.404 1.00 96.56 88 ARG A O 1
ATOM 695 N N . LEU A 1 89 ? -12.759 1.345 15.087 1.00 96.38 89 LEU A N 1
ATOM 696 C CA . LEU A 1 89 ? -13.184 2.424 15.982 1.00 96.38 89 LEU A CA 1
ATOM 697 C C . LEU A 1 89 ? -14.707 2.443 16.158 1.00 96.38 89 LEU A C 1
ATOM 699 O O . LEU A 1 89 ? -15.178 2.475 17.289 1.00 96.38 89 LEU A O 1
ATOM 703 N N . VAL A 1 90 ? -15.474 2.323 15.070 1.00 94.81 90 VAL A N 1
ATOM 704 C CA . VAL A 1 90 ? -16.946 2.255 15.125 1.00 94.81 90 VAL A CA 1
ATOM 705 C C . VAL A 1 90 ? -17.416 1.055 15.952 1.00 94.81 90 VAL A C 1
ATOM 707 O O . VAL A 1 90 ? -18.276 1.201 16.817 1.00 94.81 90 VAL A O 1
ATOM 710 N N . ARG A 1 91 ? -16.825 -0.130 15.743 1.00 91.38 91 ARG A N 1
ATOM 711 C CA . ARG A 1 91 ? -17.150 -1.335 16.531 1.00 91.38 91 ARG A CA 1
ATOM 712 C C . ARG A 1 91 ? -16.792 -1.175 18.010 1.00 91.38 91 ARG A C 1
ATOM 714 O O . ARG A 1 91 ? -17.537 -1.638 18.868 1.00 91.38 91 ARG A O 1
ATOM 721 N N . ALA A 1 92 ? -15.670 -0.521 18.312 1.00 95.00 92 ALA A N 1
ATOM 722 C CA . ALA A 1 92 ? -15.222 -0.277 19.681 1.00 95.00 92 ALA A CA 1
ATOM 723 C C . ALA A 1 92 ? -16.080 0.766 20.418 1.00 95.00 92 ALA A C 1
ATOM 725 O O . ALA A 1 92 ? -16.213 0.683 21.636 1.00 95.00 92 ALA A O 1
ATOM 726 N N . ALA A 1 93 ? -16.685 1.711 19.693 1.00 93.94 93 ALA A N 1
ATOM 727 C CA . ALA A 1 93 ? -17.459 2.810 20.266 1.00 93.94 93 ALA A CA 1
ATOM 728 C C . ALA A 1 93 ? -18.804 2.392 20.893 1.00 93.94 93 ALA A C 1
ATOM 730 O O . ALA A 1 93 ? -19.388 3.189 21.620 1.00 93.94 93 ALA A O 1
ATOM 731 N N . LYS A 1 94 ? -19.294 1.162 20.647 1.00 89.19 94 LYS A N 1
ATOM 732 C CA . LYS A 1 94 ? -20.543 0.611 21.222 1.00 89.19 94 LYS A CA 1
ATOM 733 C C . LYS A 1 94 ? -21.730 1.591 21.170 1.00 89.19 94 LYS A C 1
ATOM 735 O O . LYS A 1 94 ? -22.459 1.730 22.151 1.00 89.19 94 LYS A O 1
ATOM 740 N N . PHE A 1 95 ? -21.916 2.271 20.036 1.00 86.56 95 PHE A N 1
ATOM 741 C CA . PHE A 1 95 ? -23.027 3.208 19.869 1.00 86.56 95 PHE A CA 1
ATOM 742 C C . PHE A 1 95 ? -24.371 2.531 20.200 1.00 86.56 95 PHE A C 1
ATOM 744 O O . PHE A 1 95 ? -24.591 1.395 19.759 1.00 86.56 95 PHE A O 1
ATOM 751 N N . PRO A 1 96 ? -25.264 3.197 20.960 1.00 86.69 96 PRO A N 1
ATOM 752 C CA . PRO A 1 96 ? -26.620 2.710 21.175 1.00 86.69 96 PRO A CA 1
ATOM 753 C C . PRO A 1 96 ? -27.303 2.500 19.823 1.00 86.69 96 PRO A C 1
ATOM 755 O O . PRO A 1 96 ? -27.170 3.337 18.928 1.00 86.69 96 PRO A O 1
ATOM 758 N N . ARG A 1 97 ? -28.005 1.376 19.652 1.00 80.94 97 ARG A N 1
ATOM 759 C CA . ARG A 1 97 ? -28.840 1.193 18.461 1.00 80.94 97 ARG A CA 1
ATOM 760 C C . ARG A 1 97 ? -30.039 2.146 18.560 1.00 80.94 97 ARG A C 1
ATOM 762 O O . ARG A 1 97 ? -30.566 2.266 19.668 1.00 80.94 97 ARG A O 1
ATOM 769 N N . PRO A 1 98 ? -30.413 2.828 17.463 1.00 72.31 98 PRO A N 1
ATOM 770 C CA . PRO A 1 98 ? -31.650 3.599 17.427 1.00 72.31 98 PRO A CA 1
ATOM 771 C C . PRO A 1 98 ? -32.869 2.697 17.642 1.00 72.31 98 PRO A C 1
ATOM 773 O O . PRO A 1 98 ? -32.773 1.483 17.332 1.00 72.31 98 PRO A O 1
#

Foldseek 3D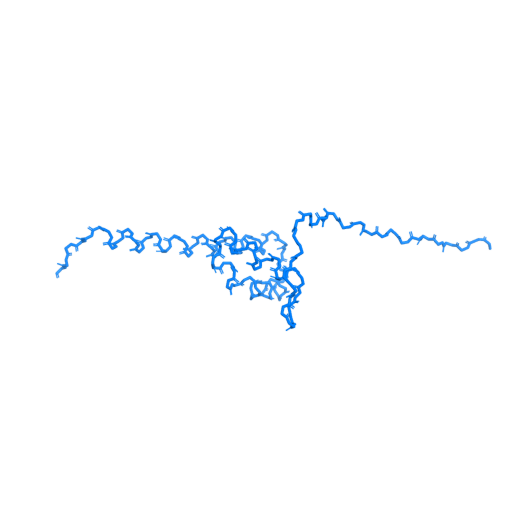i:
DDDDDPPDDPPDPPDPPPDDDQPDDDPPDDSVLSVQLVVCVVVVQVQLNVCVVVLVVVCVVVVHDPVRSVVVSVVRSVVVVVVVVVVVVVVVVPDDDD